Protein AF-A0A0S2S935-F1 (afdb_monomer)

Secondary structure (DSSP, 8-state):
----B-TTS-B----PEEE-TTS-EEE---SEEEE-TTS-GGG-EEEEEEEEETTS-HHHHHHHHHHHHHHH-S--TT---TTSS---TTSS--SEEEEEEEETTTTEEEEEEEETTEEEEEEEEE-

Radius of gyration: 15.22 Å; Cα contacts (8 Å, |Δi|>4): 244; chains: 1; bounding box: 44×33×35 Å

Foldseek 3Di:
DDFDADPVRDGPLPQFFFQFPPRDTAGPDAPDWAAPCCPDVPQGGAETEHEEEPPDDPVVLVSLLSVLLRQQAPDDPPDQGPVNPDDPSHRHNHQKYWYWYDYPPQQKIKIWIDHNSDTDDIDIDHD

Nearest PDB structures (foldseek):
  6xb3-assembly7_N  TM=4.371E-01  e=4.783E-01  Autographa californica nucleopolyhedrovirus
  6xb3-assembly5_I  TM=3.909E-01  e=2.509E-01  Autographa californica nucleopolyhedrovirus
  6xb3-assembly5_J  TM=3.763E-01  e=3.044E-01  Autographa californica nucleopolyhedrovirus
  6c0f-assembly1_v  TM=3.676E-01  e=1.433E+00  Saccharomyces cerevisiae BY4741
  5trc-assembly2_B  TM=5.202E-01  e=2.732E+00  Saccharomyces cerevisiae S288C

Mean predicted aligned error: 9.43 Å

Structure (mmCIF, N/CA/C/O backbone):
data_AF-A0A0S2S935-F1
#
_entry.id   AF-A0A0S2S935-F1
#
loop_
_atom_site.group_PDB
_atom_site.id
_atom_site.type_symbol
_atom_site.label_atom_id
_atom_site.label_alt_id
_atom_site.label_comp_id
_atom_site.label_asym_id
_atom_site.label_entity_id
_atom_site.label_seq_id
_atom_site.pdbx_PDB_ins_code
_atom_site.Cartn_x
_atom_site.Cartn_y
_atom_site.Cartn_z
_atom_site.occupancy
_atom_site.B_iso_or_equiv
_atom_site.auth_seq_id
_atom_site.auth_comp_id
_atom_site.auth_asym_id
_atom_site.auth_atom_id
_atom_site.pdbx_PDB_model_num
ATOM 1 N N . MET A 1 1 ? 8.245 -10.292 13.873 1.00 36.56 1 MET A N 1
ATOM 2 C CA . MET A 1 1 ? 8.411 -9.768 12.503 1.00 36.56 1 MET A CA 1
ATOM 3 C C . MET A 1 1 ? 8.937 -10.898 11.641 1.00 36.56 1 MET A C 1
ATOM 5 O O . MET A 1 1 ? 9.988 -11.439 11.966 1.00 36.56 1 MET A O 1
ATOM 9 N N . GLU A 1 2 ? 8.187 -11.306 10.620 1.00 30.33 2 GLU A N 1
ATOM 10 C CA . GLU A 1 2 ? 8.686 -12.227 9.595 1.00 30.33 2 GLU A CA 1
ATOM 11 C C . GLU A 1 2 ? 9.459 -11.416 8.555 1.00 30.33 2 GLU A C 1
ATOM 13 O O . GLU A 1 2 ? 9.002 -10.367 8.112 1.00 30.33 2 GLU A O 1
ATOM 18 N N . TYR A 1 3 ? 10.663 -11.864 8.208 1.00 44.16 3 TYR A N 1
ATOM 19 C CA . TYR A 1 3 ? 11.519 -11.173 7.250 1.00 44.16 3 TYR A CA 1
ATOM 20 C C . TYR A 1 3 ? 11.625 -11.996 5.978 1.00 44.16 3 TYR A C 1
ATOM 22 O O . TYR A 1 3 ? 11.883 -13.200 6.030 1.00 44.16 3 TYR A O 1
ATOM 30 N N . ASN A 1 4 ? 11.516 -11.331 4.833 1.00 45.00 4 ASN A N 1
ATOM 31 C CA . ASN A 1 4 ? 11.819 -11.929 3.542 1.00 45.00 4 ASN A CA 1
ATOM 32 C C . ASN A 1 4 ? 13.308 -12.353 3.541 1.00 45.00 4 ASN A C 1
ATOM 34 O O . ASN A 1 4 ? 14.172 -11.569 3.938 1.00 45.00 4 ASN A O 1
ATOM 38 N N . ARG A 1 5 ? 13.639 -13.599 3.175 1.00 43.12 5 ARG A N 1
ATOM 39 C CA . ARG A 1 5 ? 15.013 -14.150 3.240 1.00 43.12 5 ARG A CA 1
ATOM 40 C C . ARG A 1 5 ? 15.510 -14.534 1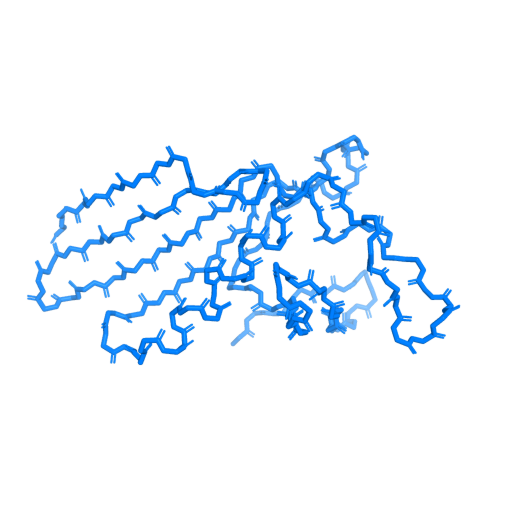.849 1.00 43.12 5 ARG A C 1
ATOM 42 O O . ARG A 1 5 ? 14.768 -15.089 1.044 1.00 43.12 5 ARG A O 1
ATOM 49 N N . ASN A 1 6 ? 16.779 -14.253 1.563 1.00 41.53 6 ASN A N 1
ATOM 50 C CA . ASN A 1 6 ? 17.460 -14.804 0.389 1.00 41.53 6 ASN A CA 1
ATOM 51 C C . ASN A 1 6 ? 17.737 -16.305 0.583 1.00 41.53 6 ASN A C 1
ATOM 53 O O . ASN A 1 6 ? 17.769 -16.781 1.718 1.00 41.53 6 ASN A O 1
ATOM 57 N N . LYS A 1 7 ? 18.025 -17.032 -0.512 1.00 40.41 7 LYS A N 1
ATOM 58 C CA . LYS A 1 7 ? 18.437 -18.458 -0.497 1.00 40.41 7 LYS A CA 1
ATOM 59 C C . LYS A 1 7 ? 19.561 -18.767 0.514 1.00 40.41 7 LYS A C 1
ATOM 61 O O . LYS A 1 7 ? 19.633 -19.883 1.005 1.00 40.41 7 LYS A O 1
ATOM 66 N N . ASN A 1 8 ? 20.368 -17.767 0.885 1.00 48.81 8 ASN A N 1
ATOM 67 C CA . ASN A 1 8 ? 21.480 -17.894 1.836 1.00 48.81 8 ASN A CA 1
ATOM 68 C C . ASN A 1 8 ? 21.137 -17.417 3.265 1.00 48.81 8 ASN A C 1
ATOM 70 O O . ASN A 1 8 ? 22.030 -17.018 4.007 1.00 48.81 8 ASN A O 1
ATOM 74 N N . GLY A 1 9 ? 19.858 -17.348 3.647 1.00 39.56 9 GLY A N 1
ATOM 75 C CA . GLY A 1 9 ? 19.433 -17.025 5.019 1.00 39.56 9 GLY A CA 1
ATOM 76 C C . GLY A 1 9 ? 19.625 -15.565 5.455 1.00 39.56 9 GLY A C 1
ATOM 77 O O . GLY A 1 9 ? 19.125 -15.178 6.509 1.00 39.56 9 GLY A O 1
ATOM 78 N N . LYS A 1 10 ? 20.282 -14.727 4.642 1.00 41.47 10 LYS A N 1
ATOM 79 C CA . LYS A 1 10 ? 20.347 -13.276 4.859 1.00 41.47 10 LYS A CA 1
ATOM 80 C C . LYS A 1 10 ? 18.950 -12.677 4.719 1.00 41.47 10 LYS A C 1
ATOM 82 O O . LYS A 1 10 ? 18.256 -12.950 3.734 1.00 41.47 10 LYS A O 1
ATOM 87 N N . ILE A 1 11 ? 18.567 -11.842 5.684 1.00 43.72 11 ILE A N 1
ATOM 88 C CA . ILE A 1 11 ? 17.394 -10.976 5.566 1.00 43.72 11 ILE A CA 1
ATOM 89 C C . ILE A 1 11 ? 17.556 -10.193 4.260 1.00 43.72 11 ILE A C 1
ATOM 91 O O . ILE A 1 11 ? 18.587 -9.552 4.042 1.00 43.72 11 ILE A O 1
ATOM 95 N N . LYS A 1 12 ? 16.566 -10.278 3.367 1.00 43.78 12 LYS A N 1
ATOM 96 C CA . LYS A 1 12 ? 16.404 -9.335 2.263 1.00 43.78 12 LYS A CA 1
ATOM 97 C C . LYS A 1 12 ? 16.060 -7.994 2.903 1.00 43.78 12 LYS A C 1
ATOM 99 O O . LYS A 1 12 ? 14.904 -7.589 2.935 1.00 43.78 12 LYS A O 1
ATOM 104 N N . THR A 1 13 ? 17.062 -7.301 3.430 1.00 39.94 13 THR A N 1
ATOM 105 C CA . THR A 1 13 ? 16.947 -5.885 3.763 1.00 39.94 13 THR A CA 1
ATOM 106 C C . THR A 1 13 ? 16.994 -5.142 2.438 1.00 39.94 13 THR A C 1
ATOM 108 O O . THR A 1 13 ? 17.980 -4.497 2.098 1.00 39.94 13 THR A O 1
ATOM 111 N N . ILE A 1 14 ? 15.947 -5.293 1.630 1.00 46.75 14 ILE A N 1
ATOM 112 C CA . ILE A 1 14 ? 15.745 -4.450 0.461 1.00 46.75 14 ILE A CA 1
ATOM 113 C C . ILE A 1 14 ? 15.142 -3.157 1.006 1.00 46.75 14 ILE A C 1
ATOM 115 O O . ILE A 1 14 ? 13.983 -2.839 0.777 1.00 46.75 14 ILE A O 1
ATOM 119 N N . VAL A 1 15 ? 15.935 -2.396 1.768 1.00 49.22 15 VAL A N 1
ATOM 120 C CA . VAL A 1 15 ? 15.650 -0.973 1.961 1.00 49.22 15 VAL A CA 1
ATOM 121 C C . VAL A 1 15 ? 16.079 -0.312 0.662 1.00 49.22 15 VAL A C 1
ATOM 123 O O . VAL A 1 15 ? 17.141 0.290 0.559 1.00 49.22 15 VAL A O 1
ATOM 126 N N . LYS A 1 16 ? 15.282 -0.536 -0.380 1.00 51.12 16 LYS A N 1
ATOM 127 C CA . LYS A 1 16 ? 15.330 0.294 -1.569 1.00 51.12 16 LYS A CA 1
ATOM 128 C C . LYS A 1 16 ? 14.414 1.475 -1.291 1.00 51.12 16 LYS A C 1
ATOM 130 O O . LYS A 1 16 ? 13.322 1.315 -0.740 1.00 51.12 16 LYS A O 1
ATOM 135 N N . THR A 1 17 ? 14.934 2.648 -1.607 1.00 54.31 17 THR A N 1
ATOM 136 C CA . THR A 1 17 ? 14.192 3.897 -1.582 1.00 54.31 17 THR A CA 1
ATOM 137 C C . THR A 1 17 ? 13.633 4.092 -2.980 1.00 54.31 17 THR A C 1
ATOM 139 O O . THR A 1 17 ? 14.405 4.166 -3.932 1.00 54.31 17 THR A O 1
ATOM 142 N N . ILE A 1 18 ? 12.312 4.122 -3.108 1.00 60.03 18 ILE A N 1
ATOM 143 C CA . ILE A 1 18 ? 11.633 4.537 -4.342 1.00 60.03 18 ILE A CA 1
ATOM 144 C C . ILE A 1 18 ? 11.153 5.971 -4.160 1.00 60.03 18 ILE A C 1
ATOM 146 O O . ILE A 1 18 ? 10.682 6.327 -3.078 1.00 60.03 18 ILE A O 1
ATOM 150 N N . TYR A 1 19 ? 11.297 6.792 -5.196 1.00 60.19 19 TYR A N 1
ATOM 151 C CA . TYR A 1 19 ? 10.781 8.155 -5.191 1.00 60.19 19 TYR A CA 1
ATOM 152 C C . TYR A 1 19 ? 9.293 8.119 -5.556 1.00 60.19 19 TYR A C 1
ATOM 154 O O . TYR A 1 19 ? 8.891 7.612 -6.605 1.00 60.19 19 TYR A O 1
ATOM 162 N N . GLY A 1 20 ? 8.452 8.568 -4.622 1.00 59.53 20 GLY A N 1
ATOM 163 C CA . GLY A 1 20 ? 7.006 8.687 -4.824 1.00 59.53 20 GLY A CA 1
ATOM 164 C C . GLY A 1 20 ? 6.616 9.937 -5.634 1.00 59.53 20 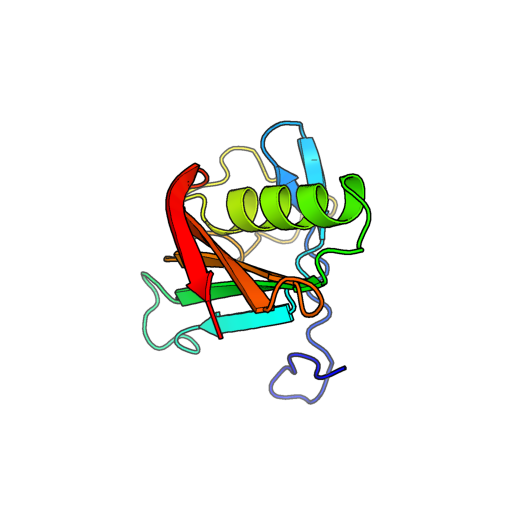GLY A C 1
ATOM 165 O O . GLY A 1 20 ? 7.488 10.672 -6.081 1.00 59.53 20 GLY A O 1
ATOM 166 N N . PRO A 1 21 ? 5.311 10.253 -5.768 1.00 56.19 21 PRO A N 1
ATOM 167 C CA . PRO A 1 21 ? 4.785 11.415 -6.514 1.00 56.19 21 PRO A CA 1
ATOM 168 C C . PRO A 1 21 ? 5.277 12.817 -6.082 1.00 56.19 21 PRO A C 1
ATOM 170 O O . PRO A 1 21 ? 4.775 13.814 -6.589 1.00 56.19 21 PRO A O 1
ATOM 173 N N . LYS A 1 22 ? 6.188 12.909 -5.105 1.00 58.06 22 LYS A N 1
ATOM 174 C CA . LYS A 1 22 ? 6.715 14.149 -4.511 1.00 58.06 22 LYS A CA 1
ATOM 175 C C . LYS A 1 22 ? 8.204 14.035 -4.130 1.00 58.06 22 LYS A C 1
ATOM 177 O O . LYS A 1 22 ? 8.605 14.605 -3.121 1.00 58.06 22 LYS A O 1
ATOM 182 N N . ASP A 1 23 ? 8.977 13.197 -4.825 1.00 57.59 23 ASP A N 1
ATOM 183 C CA . ASP A 1 23 ? 10.379 12.874 -4.485 1.00 57.59 23 ASP A CA 1
ATOM 184 C C . ASP A 1 23 ? 10.588 12.420 -3.029 1.00 57.59 23 ASP A C 1
ATOM 186 O O . ASP A 1 23 ? 11.672 12.512 -2.449 1.00 57.59 23 ASP A O 1
ATOM 190 N N . VAL A 1 24 ? 9.533 11.885 -2.412 1.00 61.41 24 VAL A N 1
ATOM 191 C CA . VAL A 1 24 ? 9.610 11.323 -1.068 1.00 61.41 24 VAL A CA 1
ATOM 192 C C . VAL A 1 24 ? 10.264 9.959 -1.176 1.00 61.41 24 VAL A C 1
ATOM 194 O O . VAL A 1 24 ? 9.771 9.087 -1.893 1.00 61.41 24 VAL A O 1
ATOM 197 N N . GLY A 1 25 ? 11.357 9.775 -0.439 1.00 61.75 25 GLY A N 1
ATOM 198 C CA . GLY A 1 25 ? 12.010 8.484 -0.321 1.00 61.75 25 GLY A CA 1
ATOM 199 C C . GLY A 1 25 ? 11.145 7.495 0.459 1.00 61.75 25 GLY A C 1
ATOM 200 O O . GLY A 1 25 ? 11.010 7.597 1.677 1.00 61.75 25 GLY A O 1
ATOM 201 N N . VAL A 1 26 ? 10.586 6.510 -0.235 1.00 66.19 26 VAL A N 1
ATOM 202 C CA . VAL A 1 26 ? 9.752 5.465 0.359 1.00 66.19 26 VAL A CA 1
ATOM 203 C C . VAL A 1 26 ? 10.584 4.213 0.596 1.00 66.19 26 VAL A C 1
ATOM 205 O O . VAL A 1 26 ? 11.126 3.627 -0.340 1.00 66.19 26 VAL A O 1
ATOM 208 N N . LYS A 1 27 ? 10.642 3.752 1.849 1.00 65.94 27 LYS A N 1
ATOM 209 C CA . LYS A 1 27 ? 11.268 2.469 2.192 1.00 65.94 27 LYS A CA 1
ATOM 210 C C . LYS A 1 27 ? 10.334 1.313 1.855 1.00 65.94 27 LYS A C 1
ATOM 212 O O . LYS A 1 27 ? 9.219 1.251 2.374 1.00 65.94 27 LYS A O 1
ATOM 217 N N . ILE A 1 28 ? 10.827 0.358 1.073 1.00 67.38 28 ILE A N 1
ATOM 218 C CA . ILE A 1 28 ? 10.086 -0.853 0.703 1.00 67.38 28 ILE A CA 1
ATOM 219 C C . ILE A 1 28 ? 10.124 -1.858 1.863 1.00 67.38 28 ILE A C 1
ATOM 221 O O . ILE A 1 28 ? 10.930 -2.783 1.909 1.00 67.38 28 ILE A O 1
ATOM 225 N N . ASN A 1 29 ? 9.269 -1.624 2.852 1.00 71.81 29 ASN A N 1
ATOM 226 C CA . ASN A 1 29 ? 9.003 -2.539 3.955 1.00 71.81 29 ASN A CA 1
ATOM 227 C C . ASN A 1 29 ? 7.487 -2.652 4.120 1.00 71.81 29 ASN A C 1
ATOM 229 O O . ASN A 1 29 ? 6.912 -1.970 4.964 1.00 71.81 29 ASN A O 1
ATOM 233 N N . CYS A 1 30 ? 6.868 -3.432 3.236 1.00 77.81 30 CYS A N 1
ATOM 234 C CA . CYS A 1 30 ? 5.447 -3.752 3.311 1.00 77.81 30 CYS A CA 1
ATOM 235 C C . CYS A 1 30 ? 5.201 -4.883 4.298 1.00 77.81 30 CYS A C 1
ATOM 237 O O . CYS A 1 30 ? 6.050 -5.765 4.451 1.00 77.81 30 CYS A O 1
ATOM 239 N N . ASP A 1 31 ? 4.009 -4.905 4.888 1.00 87.75 31 ASP A N 1
ATOM 240 C CA . ASP A 1 31 ? 3.608 -5.981 5.792 1.00 87.75 31 ASP A CA 1
ATOM 241 C C . ASP A 1 31 ? 3.552 -7.343 5.084 1.00 87.75 31 ASP A C 1
ATOM 243 O O . ASP A 1 31 ? 3.972 -8.353 5.650 1.00 87.75 31 ASP A O 1
ATOM 247 N N . LEU A 1 32 ? 3.065 -7.384 3.837 1.00 88.25 32 LEU A N 1
ATOM 248 C CA . LEU A 1 32 ? 3.065 -8.601 3.026 1.00 88.25 32 LEU A CA 1
ATOM 249 C C . LEU A 1 32 ? 3.334 -8.301 1.548 1.00 88.25 32 LEU A C 1
ATOM 251 O O . LEU A 1 32 ? 2.801 -7.362 0.964 1.00 88.25 32 LEU A O 1
ATOM 255 N N . ILE A 1 33 ? 4.163 -9.147 0.939 1.00 87.88 33 ILE A N 1
ATOM 256 C CA . ILE A 1 33 ? 4.528 -9.109 -0.476 1.00 87.88 33 ILE A CA 1
ATOM 257 C C . ILE A 1 33 ? 4.346 -10.505 -1.063 1.00 87.88 33 ILE A C 1
ATOM 259 O O . ILE A 1 33 ? 4.841 -11.494 -0.517 1.00 87.88 33 ILE A O 1
ATOM 263 N N . VAL A 1 34 ? 3.687 -10.568 -2.213 1.00 88.62 34 VAL A N 1
ATOM 264 C CA . VAL A 1 34 ? 3.486 -11.776 -3.007 1.00 88.62 34 VAL A CA 1
ATOM 265 C C . VAL A 1 34 ? 4.143 -11.573 -4.362 1.00 88.62 34 VAL A C 1
ATOM 267 O O . VAL A 1 34 ? 3.916 -10.565 -5.031 1.00 88.62 34 VAL A O 1
ATOM 270 N N . HIS A 1 35 ? 4.945 -12.548 -4.775 1.00 86.69 35 HIS A N 1
ATOM 271 C CA . HIS A 1 35 ? 5.622 -12.531 -6.062 1.00 86.69 35 HIS A CA 1
ATOM 272 C C . HIS A 1 35 ? 5.715 -13.946 -6.647 1.00 86.69 35 HIS A C 1
ATOM 274 O O . HIS A 1 35 ? 5.649 -14.933 -5.908 1.00 86.69 35 HIS A O 1
ATOM 280 N N . SER A 1 36 ? 5.869 -14.059 -7.967 1.00 82.31 36 SER A N 1
ATOM 281 C CA . SER A 1 36 ? 5.887 -15.339 -8.694 1.00 82.31 36 SER A CA 1
ATOM 282 C C . SER A 1 36 ? 7.157 -16.171 -8.454 1.00 82.31 36 SER A C 1
ATOM 284 O O . SER A 1 36 ? 7.257 -17.304 -8.923 1.00 82.31 36 SER A O 1
ATOM 286 N N . ARG A 1 37 ? 8.123 -15.618 -7.706 1.00 80.56 37 ARG A N 1
ATOM 287 C CA . ARG A 1 37 ? 9.462 -16.179 -7.456 1.00 80.56 37 ARG A CA 1
ATOM 288 C C . ARG A 1 37 ? 10.295 -16.355 -8.729 1.00 80.56 37 ARG A C 1
ATOM 290 O O . ARG A 1 37 ? 11.120 -17.260 -8.796 1.00 80.56 37 ARG A O 1
ATOM 297 N N . GLY A 1 38 ? 10.105 -15.467 -9.702 1.00 75.06 38 GLY A N 1
ATOM 298 C CA . GLY A 1 38 ? 10.801 -15.474 -10.987 1.00 75.06 38 GLY A CA 1
ATOM 299 C C . GLY A 1 38 ? 10.174 -16.387 -12.043 1.00 75.06 38 GLY A C 1
ATOM 300 O O . GLY A 1 38 ? 10.723 -16.498 -13.133 1.00 75.06 38 GLY A O 1
ATOM 301 N N . ASN A 1 39 ? 9.033 -17.024 -11.755 1.00 78.75 39 ASN A N 1
ATOM 302 C CA . ASN A 1 39 ? 8.341 -17.883 -12.722 1.00 78.75 39 ASN A CA 1
ATOM 303 C C . ASN A 1 39 ? 7.608 -17.086 -13.812 1.00 78.75 39 ASN A C 1
ATOM 305 O O . ASN A 1 39 ? 7.367 -17.609 -14.896 1.00 78.75 39 ASN A O 1
ATOM 309 N N . ASN A 1 40 ? 7.252 -15.830 -13.538 1.00 79.06 40 ASN A N 1
ATOM 310 C CA . ASN A 1 40 ? 6.699 -14.899 -14.510 1.00 79.06 40 ASN A CA 1
ATOM 311 C C . ASN A 1 40 ? 7.565 -13.639 -14.551 1.00 79.06 40 ASN A C 1
ATOM 313 O O . ASN A 1 40 ? 7.382 -12.722 -13.760 1.00 79.06 40 ASN A O 1
ATOM 317 N N . ILE A 1 41 ? 8.504 -13.592 -15.493 1.00 74.50 41 ILE A N 1
ATOM 318 C CA . ILE A 1 41 ? 9.445 -12.470 -15.639 1.00 74.50 41 ILE A CA 1
ATOM 319 C C . ILE A 1 41 ? 8.710 -11.164 -15.984 1.00 74.50 41 ILE A C 1
ATOM 321 O O . ILE A 1 41 ? 9.099 -10.093 -15.527 1.00 74.50 41 ILE A O 1
ATOM 325 N N . ASN A 1 42 ? 7.615 -11.247 -16.746 1.00 78.00 42 ASN A N 1
ATOM 326 C CA . ASN A 1 42 ? 6.853 -10.071 -17.169 1.00 78.00 42 ASN A CA 1
ATOM 327 C C . ASN A 1 42 ? 6.048 -9.443 -16.022 1.00 78.00 42 ASN A C 1
ATOM 329 O O . ASN A 1 42 ? 5.768 -8.246 -16.069 1.00 78.00 42 ASN A O 1
ATOM 333 N N . GLN A 1 43 ? 5.683 -10.244 -15.016 1.00 82.56 43 GLN A N 1
ATOM 334 C CA . GLN A 1 43 ? 4.865 -9.837 -13.875 1.00 82.56 43 GLN A CA 1
ATOM 335 C C . GLN A 1 43 ? 5.260 -10.628 -12.615 1.00 82.56 43 GLN A C 1
ATOM 337 O O . GLN A 1 43 ? 4.466 -11.406 -12.084 1.00 82.56 43 GLN A O 1
ATOM 342 N N . ASP A 1 44 ? 6.502 -10.464 -12.138 1.00 80.00 44 ASP A N 1
ATOM 343 C CA . ASP A 1 44 ? 6.952 -11.185 -10.936 1.00 80.00 44 ASP A CA 1
ATOM 344 C C . ASP A 1 44 ? 6.308 -10.607 -9.678 1.00 80.00 44 ASP A C 1
ATOM 346 O O . ASP A 1 44 ? 5.876 -11.360 -8.813 1.00 80.00 44 ASP A O 1
ATOM 350 N N . ASN A 1 45 ? 6.202 -9.282 -9.591 1.00 84.94 45 ASN A N 1
ATOM 351 C CA . ASN A 1 45 ? 5.610 -8.584 -8.455 1.00 84.94 45 ASN A CA 1
ATOM 352 C C . ASN A 1 45 ? 4.080 -8.643 -8.556 1.00 84.94 45 ASN A C 1
ATOM 354 O O . ASN A 1 45 ? 3.474 -7.995 -9.408 1.00 84.94 45 ASN A O 1
ATOM 358 N N . LEU A 1 46 ? 3.441 -9.454 -7.712 1.00 90.88 46 LEU A N 1
ATOM 359 C CA . LEU A 1 46 ? 2.010 -9.740 -7.829 1.00 90.88 46 LEU A CA 1
ATOM 360 C C . LEU A 1 46 ? 1.187 -8.830 -6.921 1.00 90.88 46 LEU A C 1
ATOM 362 O O . LEU A 1 46 ? 0.367 -8.060 -7.411 1.00 90.88 46 LEU A O 1
ATOM 366 N N . ILE A 1 47 ? 1.399 -8.910 -5.605 1.00 92.75 47 ILE A N 1
ATOM 367 C CA . ILE A 1 47 ? 0.564 -8.201 -4.626 1.00 92.75 47 ILE A CA 1
ATOM 368 C C . ILE A 1 47 ? 1.435 -7.593 -3.529 1.00 92.75 47 ILE A C 1
ATOM 370 O O . ILE A 1 47 ? 2.276 -8.288 -2.960 1.00 92.75 47 ILE A O 1
ATOM 374 N N . ALA A 1 48 ? 1.218 -6.319 -3.217 1.00 91.75 48 ALA A N 1
ATOM 375 C CA . ALA A 1 48 ? 1.753 -5.658 -2.030 1.00 91.75 48 ALA A CA 1
ATOM 376 C C . ALA A 1 48 ? 0.596 -5.300 -1.093 1.00 91.75 48 ALA A C 1
ATOM 378 O O . ALA A 1 48 ? -0.422 -4.775 -1.541 1.00 91.75 48 ALA A O 1
ATOM 379 N N . ILE A 1 49 ? 0.736 -5.596 0.197 1.00 94.31 49 ILE A N 1
ATOM 380 C CA . ILE A 1 49 ? -0.303 -5.350 1.197 1.00 94.31 49 ILE A CA 1
ATOM 381 C C . ILE A 1 49 ? 0.289 -4.577 2.370 1.00 94.31 49 ILE A C 1
ATOM 383 O O . ILE A 1 49 ? 1.322 -4.955 2.926 1.00 94.31 49 ILE A O 1
ATOM 387 N N . GLU A 1 50 ? -0.421 -3.524 2.755 1.00 94.81 50 GLU A N 1
ATOM 388 C CA . GLU A 1 50 ? -0.193 -2.736 3.961 1.00 94.81 50 GLU A CA 1
ATOM 389 C C . GLU A 1 50 ? -1.363 -2.919 4.911 1.00 94.81 50 GLU A C 1
ATOM 391 O O . GLU A 1 50 ? -2.521 -2.820 4.508 1.00 94.81 50 GLU A O 1
ATOM 396 N N . MET A 1 51 ? -1.072 -3.166 6.180 1.00 94.56 51 MET A N 1
ATOM 397 C CA . MET A 1 51 ? -2.070 -3.381 7.213 1.00 94.56 51 MET A CA 1
ATOM 398 C C . MET A 1 51 ? -1.901 -2.357 8.328 1.00 94.56 51 MET A C 1
ATOM 400 O O . MET A 1 51 ? -0.825 -2.167 8.902 1.00 94.56 51 MET A O 1
ATOM 404 N N . LYS A 1 52 ? -3.003 -1.712 8.715 1.00 95.31 52 LYS A N 1
ATOM 405 C CA . LYS A 1 52 ? -2.993 -0.773 9.835 1.00 95.31 52 LYS A CA 1
ATOM 406 C C . LYS A 1 52 ? -4.206 -0.902 10.734 1.00 95.31 52 LYS A C 1
ATOM 408 O O . LYS A 1 52 ? -5.306 -1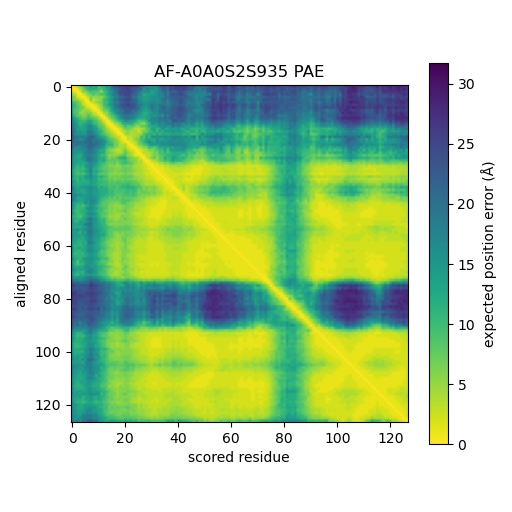.236 10.310 1.00 95.31 52 LYS A O 1
ATOM 413 N N . LYS A 1 53 ? -4.002 -0.593 12.014 1.00 95.56 53 LYS A N 1
ATOM 414 C CA . LYS A 1 53 ? -5.100 -0.331 12.945 1.00 95.56 53 LYS A CA 1
ATOM 415 C C . LYS A 1 53 ? -5.606 1.095 12.743 1.00 95.56 53 LYS A C 1
ATOM 417 O O . LYS A 1 53 ? -4.823 2.011 12.493 1.00 95.56 53 LYS A O 1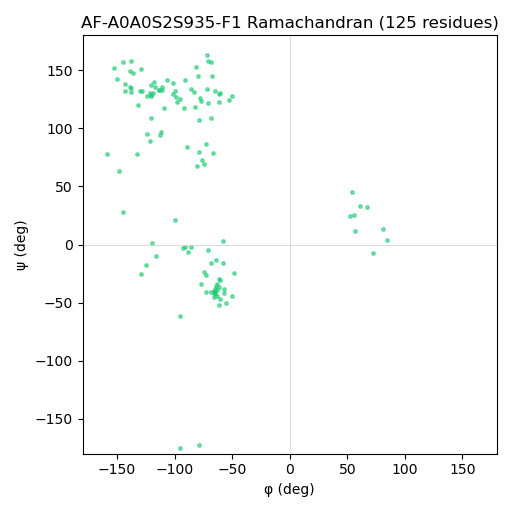
ATOM 422 N N . SER A 1 54 ? -6.908 1.297 12.905 1.00 95.00 54 SER A N 1
ATOM 423 C CA . SER A 1 54 ? -7.542 2.588 12.633 1.00 95.00 54 SER A CA 1
ATOM 424 C C . SER A 1 54 ? -7.155 3.714 13.593 1.00 95.00 54 SER A C 1
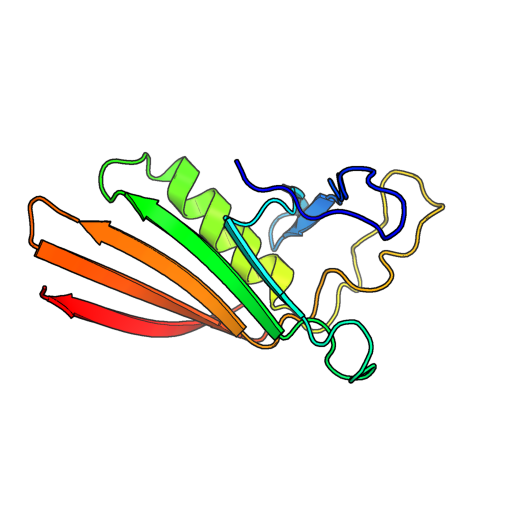ATOM 426 O O . SER A 1 54 ? -7.431 4.877 13.315 1.00 95.00 54 SER A O 1
ATOM 428 N N . ASP A 1 55 ? -6.566 3.379 14.737 1.00 93.75 55 ASP A N 1
ATOM 429 C CA . ASP A 1 55 ? -6.114 4.314 15.771 1.00 93.75 55 ASP A CA 1
ATOM 430 C C . ASP A 1 55 ? -4.705 4.879 15.524 1.00 93.75 55 ASP A C 1
ATOM 432 O O . ASP A 1 55 ? -4.239 5.713 16.298 1.00 93.75 55 ASP A O 1
ATOM 436 N N . ARG A 1 56 ? -4.034 4.450 14.449 1.00 95.12 56 ARG A N 1
ATOM 437 C CA . ARG A 1 56 ? -2.733 4.986 14.029 1.00 95.12 56 ARG A CA 1
ATOM 438 C C . ARG A 1 56 ? -2.840 6.395 13.463 1.00 95.12 56 ARG A C 1
ATOM 440 O O . ARG A 1 56 ? -3.921 6.814 13.035 1.00 95.12 56 ARG A O 1
ATOM 447 N N . THR A 1 57 ? -1.724 7.127 13.479 1.00 95.50 57 THR A N 1
ATOM 448 C CA . THR A 1 57 ? -1.737 8.537 13.073 1.00 95.50 57 THR A CA 1
ATOM 449 C C . THR A 1 57 ? -1.996 8.671 11.577 1.00 95.50 57 THR A C 1
ATOM 451 O O . THR A 1 57 ? -1.774 7.740 10.798 1.00 95.50 57 THR A O 1
ATOM 454 N N . LYS A 1 58 ? -2.490 9.836 11.151 1.00 93.75 58 LYS A N 1
ATOM 455 C CA . LYS A 1 58 ? -2.786 10.079 9.736 1.00 93.75 58 LYS A CA 1
ATOM 456 C C . LYS A 1 58 ? -1.520 9.977 8.884 1.00 93.75 58 LYS A C 1
ATOM 458 O O . LYS A 1 58 ? -1.576 9.449 7.782 1.00 93.75 58 LYS A O 1
ATOM 463 N N . GLU A 1 59 ? -0.393 10.428 9.420 1.00 91.62 59 GLU A N 1
ATOM 464 C CA . GLU A 1 59 ? 0.915 10.436 8.765 1.00 91.62 59 GLU A CA 1
ATOM 465 C C . GLU A 1 59 ? 1.424 9.012 8.521 1.00 91.62 59 GLU A C 1
ATOM 467 O O . GLU A 1 59 ? 1.914 8.715 7.434 1.00 91.62 59 GLU A O 1
ATOM 472 N N . GLU A 1 60 ? 1.260 8.110 9.495 1.00 90.81 60 GLU A N 1
ATOM 473 C CA . GLU A 1 60 ? 1.626 6.699 9.330 1.00 90.81 60 GLU A CA 1
ATOM 474 C C . GLU A 1 60 ? 0.790 6.032 8.233 1.00 90.81 60 GLU A C 1
ATOM 476 O O . GLU A 1 60 ? 1.333 5.326 7.386 1.00 90.81 60 GLU A O 1
ATOM 481 N N . LYS A 1 61 ? -0.525 6.282 8.223 1.00 93.69 61 LYS A N 1
ATOM 482 C CA . LYS A 1 61 ? -1.428 5.734 7.203 1.00 93.69 61 LYS A CA 1
ATOM 483 C C . LYS A 1 61 ? -1.104 6.280 5.815 1.00 93.69 61 LYS A C 1
ATOM 485 O O . LYS A 1 61 ? -1.080 5.531 4.848 1.00 93.69 61 LYS A O 1
ATOM 490 N N . GLU A 1 62 ? -0.833 7.577 5.721 1.00 91.69 62 GLU A N 1
ATOM 491 C CA . GLU A 1 62 ? -0.476 8.224 4.461 1.00 91.69 62 GLU A CA 1
ATOM 492 C C . GLU A 1 62 ? 0.854 7.708 3.908 1.00 91.69 62 GLU A C 1
ATOM 494 O O . GLU A 1 62 ? 0.976 7.468 2.711 1.00 91.69 62 GLU A O 1
ATOM 499 N N . SER A 1 63 ? 1.831 7.457 4.781 1.00 88.31 63 SER A N 1
ATOM 500 C CA . SER A 1 63 ? 3.105 6.842 4.401 1.00 88.31 63 SER A CA 1
ATOM 501 C C . SER A 1 63 ? 2.906 5.483 3.713 1.00 88.31 63 SER A C 1
ATOM 503 O O . SER A 1 63 ? 3.537 5.207 2.691 1.00 88.31 63 SER A O 1
ATOM 505 N N . ASP A 1 64 ? 1.989 4.651 4.215 1.00 91.56 64 ASP A N 1
ATOM 506 C CA . ASP A 1 64 ? 1.668 3.366 3.584 1.00 91.56 64 ASP A CA 1
ATOM 507 C C . ASP A 1 64 ? 0.966 3.529 2.232 1.00 91.56 64 ASP A C 1
ATOM 509 O O . ASP A 1 64 ? 1.304 2.826 1.280 1.00 91.56 64 ASP A O 1
ATOM 513 N N . ARG A 1 65 ? 0.027 4.479 2.112 1.00 92.19 65 ARG A N 1
ATOM 514 C CA . ARG A 1 65 ? -0.639 4.778 0.832 1.00 92.19 65 ARG A CA 1
ATOM 515 C C . ARG A 1 65 ? 0.360 5.237 -0.221 1.00 92.19 65 ARG A C 1
ATOM 517 O O . ARG A 1 65 ? 0.381 4.704 -1.327 1.00 92.19 65 ARG A O 1
ATOM 524 N N . ILE A 1 66 ? 1.247 6.167 0.140 1.00 88.75 66 ILE A N 1
ATOM 525 C CA . ILE A 1 66 ? 2.332 6.638 -0.732 1.00 88.75 66 ILE A CA 1
ATOM 526 C C . ILE A 1 66 ? 3.214 5.462 -1.166 1.00 88.75 66 ILE A C 1
ATOM 528 O O . ILE A 1 66 ? 3.638 5.402 -2.323 1.00 88.75 66 ILE A O 1
ATOM 532 N N . ARG A 1 67 ? 3.464 4.500 -0.270 1.00 87.44 67 ARG A N 1
ATOM 533 C CA . ARG A 1 67 ? 4.227 3.296 -0.597 1.00 87.44 67 ARG A CA 1
ATOM 534 C C . ARG A 1 67 ? 3.520 2.395 -1.597 1.00 87.44 67 ARG A C 1
ATOM 536 O O . ARG A 1 67 ? 4.161 1.978 -2.558 1.00 87.44 67 ARG A O 1
ATOM 543 N N . LEU A 1 68 ? 2.228 2.134 -1.428 1.00 91.06 68 LEU A N 1
ATOM 544 C CA . LEU A 1 68 ? 1.444 1.342 -2.382 1.00 91.06 68 LEU A CA 1
ATOM 545 C C . LEU A 1 68 ? 1.329 2.024 -3.748 1.00 91.06 68 LEU A C 1
ATOM 547 O O . LEU A 1 68 ? 1.497 1.366 -4.775 1.00 91.06 68 LEU A O 1
ATOM 551 N N . ILE A 1 69 ? 1.131 3.344 -3.768 1.00 89.44 69 ILE A N 1
ATOM 552 C CA . ILE A 1 69 ? 1.185 4.152 -4.992 1.00 89.44 69 ILE A CA 1
ATOM 553 C C . ILE A 1 69 ? 2.526 3.950 -5.686 1.00 89.44 69 ILE A C 1
ATOM 555 O O . ILE A 1 69 ? 2.577 3.651 -6.871 1.00 89.44 69 ILE A O 1
ATOM 559 N N . ALA A 1 70 ? 3.629 4.078 -4.954 1.00 84.50 70 ALA A N 1
ATOM 560 C CA . ALA A 1 70 ? 4.940 3.904 -5.543 1.00 84.50 70 ALA A CA 1
ATOM 561 C C . ALA A 1 70 ? 5.092 2.471 -6.106 1.00 84.50 70 ALA A C 1
ATOM 563 O O . ALA A 1 70 ? 5.376 2.312 -7.290 1.00 84.50 70 ALA A O 1
ATOM 564 N N . LEU A 1 71 ? 4.822 1.435 -5.311 1.00 84.69 71 LEU A N 1
ATOM 565 C CA . LEU A 1 71 ? 5.020 0.033 -5.699 1.00 84.69 71 LEU A CA 1
ATOM 566 C C . LEU A 1 71 ? 4.193 -0.422 -6.908 1.00 84.69 71 LEU A C 1
ATOM 568 O O . LEU A 1 71 ? 4.630 -1.314 -7.637 1.00 84.69 71 LEU A O 1
ATOM 572 N N . THR A 1 72 ? 3.019 0.170 -7.121 1.00 89.00 72 THR A N 1
ATOM 573 C CA . THR A 1 72 ? 2.092 -0.219 -8.196 1.00 89.00 72 THR A CA 1
ATOM 574 C C . THR A 1 72 ? 2.301 0.539 -9.506 1.00 89.00 72 THR A C 1
ATOM 576 O O . THR A 1 72 ? 1.618 0.235 -10.477 1.00 89.00 72 THR A O 1
ATOM 579 N N . LYS A 1 73 ? 3.235 1.497 -9.578 1.00 84.88 73 LYS A N 1
ATOM 580 C CA . LYS A 1 73 ? 3.579 2.176 -10.838 1.00 84.88 73 LYS A CA 1
ATOM 581 C C . LYS A 1 73 ? 4.263 1.236 -11.839 1.00 84.88 73 LYS A C 1
ATOM 583 O O . LYS A 1 73 ? 5.070 0.385 -11.449 1.00 84.88 73 LYS A O 1
ATOM 588 N N . ASP A 1 74 ? 3.977 1.457 -13.123 1.00 75.19 74 ASP A N 1
ATOM 589 C CA . ASP A 1 74 ? 4.490 0.662 -14.250 1.00 75.19 74 ASP A CA 1
ATOM 590 C C . ASP A 1 74 ? 5.940 0.976 -14.632 1.00 75.19 74 ASP A C 1
ATOM 592 O O . ASP A 1 74 ? 6.699 0.076 -14.998 1.00 75.19 74 ASP A O 1
ATOM 596 N N . SER A 1 75 ? 6.356 2.233 -14.504 1.00 65.62 75 SER A N 1
ATOM 597 C CA . SER A 1 75 ? 7.744 2.648 -14.680 1.00 65.62 75 SER A CA 1
ATOM 598 C C . SER A 1 75 ? 8.142 3.654 -13.609 1.00 65.62 75 SER A C 1
ATOM 600 O O . SER A 1 75 ? 7.315 4.322 -12.981 1.00 65.62 75 SER A O 1
ATOM 602 N N . TYR A 1 76 ? 9.449 3.736 -13.401 1.00 59.78 76 TYR A N 1
ATOM 603 C CA . TYR A 1 76 ? 10.074 4.857 -12.732 1.00 59.78 76 TYR A CA 1
ATOM 604 C C . TYR A 1 76 ? 11.078 5.454 -13.702 1.00 59.78 76 TYR A C 1
ATOM 606 O O . TYR A 1 76 ? 12.243 5.061 -13.691 1.00 59.78 76 TYR A O 1
ATOM 614 N N . ASP A 1 77 ? 10.633 6.396 -14.524 1.00 49.66 77 ASP A N 1
ATOM 615 C CA . ASP A 1 77 ? 11.551 7.157 -15.377 1.00 49.66 77 ASP A CA 1
ATOM 616 C C . ASP A 1 77 ? 12.533 8.009 -14.528 1.00 49.66 77 ASP A C 1
ATOM 618 O O . ASP A 1 77 ? 13.587 8.407 -15.015 1.00 49.66 77 ASP A O 1
ATOM 622 N N . ASP A 1 78 ? 12.262 8.166 -13.220 1.00 46.75 78 ASP A N 1
ATOM 623 C CA . ASP A 1 78 ? 12.971 9.088 -12.320 1.00 46.75 78 ASP A CA 1
ATOM 624 C C . ASP A 1 78 ? 13.697 8.434 -11.117 1.00 46.75 78 ASP A C 1
ATOM 626 O O . ASP A 1 78 ? 14.289 9.136 -10.295 1.00 46.75 78 ASP A O 1
ATOM 630 N N . VAL A 1 79 ? 13.686 7.101 -10.951 1.00 49.16 79 VAL A N 1
ATOM 631 C CA . VAL A 1 79 ? 14.294 6.458 -9.758 1.00 49.16 79 VAL A CA 1
ATOM 632 C C . VAL A 1 79 ? 15.766 6.134 -9.992 1.00 49.16 79 VAL A C 1
ATOM 634 O O . VAL A 1 79 ? 16.152 5.009 -10.312 1.00 49.16 79 VAL A O 1
ATOM 637 N N . TRP A 1 80 ? 16.609 7.138 -9.764 1.00 40.69 80 TRP A N 1
ATOM 638 C CA . TRP A 1 80 ? 18.037 6.940 -9.548 1.00 40.69 80 TRP A CA 1
ATOM 639 C C . TRP A 1 80 ? 18.259 6.292 -8.181 1.00 40.69 80 TRP A C 1
ATOM 641 O O . TRP A 1 80 ? 17.872 6.830 -7.141 1.00 40.69 80 TRP A O 1
ATOM 651 N N . SER A 1 81 ? 18.894 5.121 -8.160 1.00 42.50 81 SER A N 1
ATOM 652 C CA . SER A 1 81 ? 19.422 4.576 -6.916 1.00 42.50 81 SER A CA 1
ATOM 653 C C . SER A 1 81 ? 20.453 5.567 -6.361 1.00 42.50 81 SER A C 1
ATOM 655 O O . SER A 1 81 ? 21.347 6.016 -7.074 1.00 42.50 81 SER A O 1
ATOM 657 N N . PHE A 1 82 ? 20.350 5.923 -5.079 1.00 38.66 82 PHE A N 1
ATOM 658 C CA . PHE A 1 82 ? 21.285 6.849 -4.419 1.00 38.66 82 PHE A CA 1
ATOM 659 C C . PHE A 1 82 ? 22.756 6.371 -4.472 1.00 38.66 82 PHE A C 1
ATOM 661 O O . PHE A 1 82 ? 23.676 7.151 -4.252 1.00 38.66 82 PHE A O 1
ATOM 668 N N . ASP A 1 83 ? 22.995 5.091 -4.783 1.00 44.81 83 ASP A N 1
ATOM 669 C CA . ASP A 1 83 ? 24.332 4.518 -4.969 1.00 44.81 83 ASP A CA 1
ATOM 670 C C . ASP A 1 83 ? 24.884 4.633 -6.403 1.00 44.81 83 ASP A C 1
ATOM 672 O O . ASP A 1 83 ? 26.033 4.250 -6.631 1.00 44.81 83 ASP A O 1
ATOM 676 N N . GLY A 1 84 ? 24.080 5.113 -7.364 1.00 39.81 84 GLY A N 1
ATOM 677 C CA . GLY A 1 84 ? 24.436 5.253 -8.781 1.00 39.81 84 GLY A CA 1
ATOM 678 C C . GLY A 1 84 ? 24.902 3.961 -9.467 1.00 39.81 84 GLY A C 1
ATOM 679 O O . GLY A 1 84 ? 25.480 4.024 -10.550 1.00 39.81 84 GLY A O 1
ATOM 680 N N . LYS A 1 85 ? 24.723 2.797 -8.830 1.00 40.78 85 LYS A N 1
ATOM 681 C CA . LYS A 1 85 ? 25.328 1.520 -9.245 1.00 40.78 85 LYS A CA 1
ATOM 682 C C . LYS A 1 85 ? 24.326 0.383 -9.362 1.00 40.78 85 LYS A C 1
ATOM 684 O O . LYS A 1 85 ? 24.572 -0.548 -10.126 1.00 40.78 85 LYS A O 1
ATOM 689 N N . THR A 1 86 ? 23.214 0.440 -8.636 1.00 42.06 86 THR A N 1
ATOM 690 C CA . THR A 1 86 ? 22.277 -0.680 -8.560 1.00 42.06 86 THR A CA 1
ATOM 691 C C . THR A 1 86 ? 20.961 -0.334 -9.245 1.00 42.06 86 THR A C 1
ATOM 693 O O . THR A 1 86 ? 20.063 0.236 -8.624 1.00 42.06 86 THR A O 1
ATOM 696 N N . PHE A 1 87 ? 20.808 -0.745 -10.510 1.00 39.84 87 PHE A N 1
ATOM 697 C CA . PHE A 1 87 ? 19.498 -0.769 -11.169 1.00 39.84 87 PHE A CA 1
ATOM 698 C C . PHE A 1 87 ? 18.493 -1.496 -10.257 1.00 39.84 87 PHE A C 1
ATOM 700 O O . PHE A 1 87 ? 18.787 -2.599 -9.774 1.00 39.84 87 PHE A O 1
ATOM 707 N N . PRO A 1 88 ? 17.323 -0.908 -9.943 1.00 51.12 88 PRO A N 1
ATOM 708 C CA . PRO A 1 88 ? 16.349 -1.564 -9.092 1.00 51.12 88 PRO A CA 1
ATOM 709 C C . PRO A 1 88 ? 15.706 -2.698 -9.888 1.00 51.12 88 PRO A C 1
ATOM 711 O O . PRO A 1 88 ? 14.663 -2.502 -10.485 1.00 51.12 88 PRO A O 1
ATOM 714 N N . GLU A 1 89 ? 16.337 -3.877 -9.872 1.00 47.59 89 GLU A N 1
ATOM 715 C CA . GLU A 1 89 ? 16.021 -4.941 -10.833 1.00 47.59 89 GLU A CA 1
ATOM 716 C C . GLU A 1 89 ? 14.516 -5.230 -10.919 1.00 47.59 89 GLU A C 1
ATOM 718 O O . GLU A 1 89 ? 14.002 -5.194 -12.020 1.00 47.59 89 GLU A O 1
ATOM 723 N N . HIS A 1 90 ? 13.760 -5.332 -9.813 1.00 55.56 90 HIS A N 1
ATOM 724 C CA . HIS A 1 90 ? 12.287 -5.426 -9.872 1.00 55.56 90 HIS A CA 1
ATOM 725 C C . HIS A 1 90 ? 11.605 -5.018 -8.554 1.00 55.56 90 HIS A C 1
ATOM 727 O O . HIS A 1 90 ? 11.213 -5.898 -7.790 1.00 55.56 90 HIS A O 1
ATOM 733 N N . VAL A 1 91 ? 11.460 -3.730 -8.213 1.00 60.50 91 VAL A N 1
ATOM 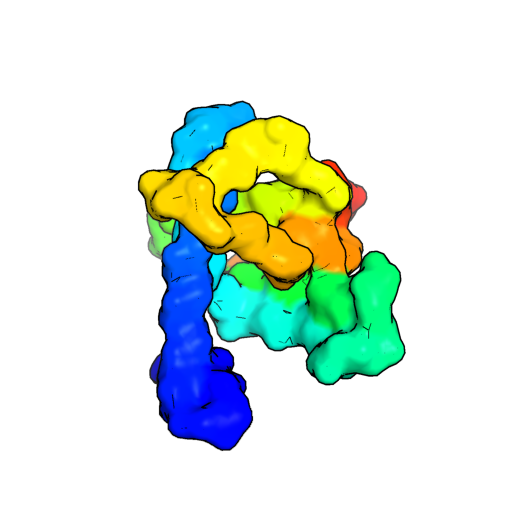734 C CA . VAL A 1 91 ? 10.706 -3.371 -6.973 1.00 60.50 91 VAL A CA 1
ATOM 735 C C . VAL A 1 91 ? 9.424 -2.577 -7.183 1.00 60.50 91 VAL A C 1
ATOM 737 O O . VAL A 1 91 ? 8.614 -2.460 -6.274 1.00 60.50 91 VAL A O 1
ATOM 740 N N . CYS A 1 92 ? 9.205 -2.119 -8.401 1.00 70.69 92 CYS A N 1
ATOM 741 C CA . CYS A 1 92 ? 7.957 -1.558 -8.906 1.00 70.69 92 CYS A CA 1
ATOM 742 C C . CYS A 1 92 ? 7.134 -2.626 -9.630 1.00 70.69 92 CYS A C 1
ATOM 744 O O . CYS A 1 92 ? 7.536 -3.791 -9.702 1.00 70.69 92 CYS A O 1
ATOM 746 N N . ARG A 1 93 ? 6.015 -2.206 -10.228 1.00 80.94 93 ARG A N 1
ATOM 747 C CA . ARG A 1 93 ? 5.147 -3.042 -11.060 1.00 80.94 93 ARG A CA 1
ATOM 748 C C . ARG A 1 93 ? 4.446 -4.137 -10.277 1.00 80.94 93 ARG A C 1
ATOM 750 O O . ARG A 1 93 ? 4.208 -5.212 -10.813 1.00 80.94 93 ARG A O 1
ATOM 757 N N . TYR A 1 94 ? 4.122 -3.892 -9.010 1.00 89.62 94 TYR A N 1
ATOM 758 C CA . TYR A 1 94 ? 3.149 -4.741 -8.334 1.00 89.62 94 TYR A CA 1
ATOM 759 C C . TYR A 1 94 ? 1.814 -4.635 -9.063 1.00 89.62 94 TYR A C 1
ATOM 761 O O . TYR A 1 94 ? 1.280 -3.536 -9.200 1.00 89.62 94 TYR A O 1
ATOM 769 N N . ALA A 1 95 ? 1.281 -5.771 -9.518 1.00 92.19 95 ALA A N 1
ATOM 770 C CA . 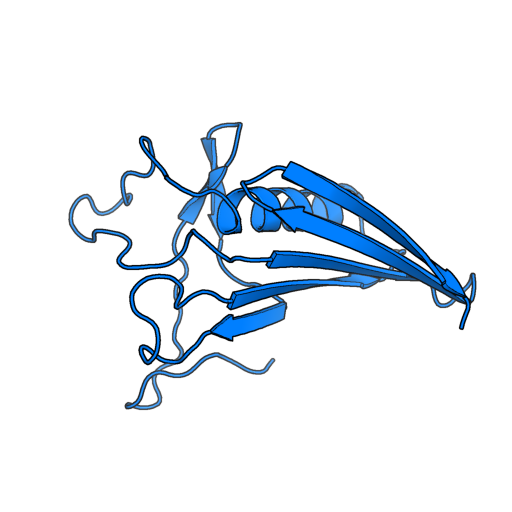ALA A 1 95 ? 0.008 -5.801 -10.241 1.00 92.19 95 ALA A CA 1
ATOM 771 C C . ALA A 1 95 ? -1.155 -5.266 -9.391 1.00 92.19 95 ALA A C 1
ATOM 773 O O . ALA A 1 95 ? -2.112 -4.713 -9.933 1.00 92.19 95 ALA A O 1
ATOM 774 N N . LEU A 1 96 ? -1.071 -5.446 -8.069 1.00 95.50 96 LEU A N 1
ATOM 775 C CA . LEU A 1 96 ? -2.068 -4.990 -7.112 1.00 95.50 96 LEU A CA 1
ATOM 776 C C . LEU A 1 96 ? -1.415 -4.499 -5.816 1.00 95.50 96 LEU A C 1
ATOM 778 O O . LEU A 1 96 ? -0.601 -5.194 -5.208 1.00 95.50 96 LEU A O 1
ATOM 782 N N . GLY A 1 97 ? -1.826 -3.323 -5.358 1.00 95.75 97 GLY A N 1
ATOM 783 C CA . GLY A 1 97 ? -1.586 -2.842 -4.003 1.00 95.75 97 GLY A CA 1
ATOM 784 C C . GLY A 1 97 ? -2.873 -2.892 -3.186 1.00 95.75 97 GLY A C 1
ATOM 785 O O . GLY A 1 97 ? -3.945 -2.601 -3.712 1.00 95.75 97 GLY A O 1
ATOM 786 N N . VAL A 1 98 ? -2.783 -3.255 -1.910 1.00 97.50 98 VAL A N 1
ATOM 787 C CA . VAL A 1 98 ? -3.933 -3.300 -1.001 1.00 97.50 98 VAL A CA 1
ATOM 788 C C . VAL A 1 98 ? -3.580 -2.600 0.300 1.00 97.50 98 VAL A C 1
ATOM 790 O O . VAL A 1 98 ? -2.674 -3.028 1.013 1.00 97.50 98 VAL A O 1
ATOM 793 N N . TYR A 1 99 ? -4.320 -1.550 0.631 1.00 97.69 99 TYR A N 1
ATOM 794 C CA . TYR A 1 99 ? -4.302 -0.970 1.966 1.00 97.69 99 TYR A CA 1
ATOM 795 C C . TYR A 1 99 ? -5.456 -1.557 2.769 1.00 97.69 99 TYR A C 1
ATOM 797 O O . TYR A 1 99 ? -6.602 -1.506 2.334 1.00 97.69 99 TYR A O 1
ATOM 805 N N . TYR A 1 100 ? -5.161 -2.129 3.929 1.00 97.06 100 TYR A N 1
ATOM 806 C CA . TYR A 1 100 ? -6.125 -2.778 4.805 1.00 97.06 100 TYR A CA 1
ATOM 807 C C . TYR A 1 100 ? -6.115 -2.085 6.169 1.00 97.06 100 TYR A C 1
ATOM 809 O O . TYR A 1 100 ? -5.176 -2.226 6.956 1.00 97.06 100 TYR A O 1
ATOM 817 N N . GLU A 1 101 ? -7.174 -1.345 6.481 1.00 97.31 101 GLU A N 1
ATOM 818 C CA . GLU A 1 101 ? -7.333 -0.659 7.760 1.00 97.31 101 GLU A CA 1
ATOM 819 C C . GLU A 1 101 ? -8.418 -1.324 8.608 1.00 97.31 101 GLU A C 1
ATOM 821 O O . GLU A 1 101 ? -9.596 -1.314 8.257 1.00 97.31 101 GLU A O 1
ATOM 826 N N . VAL A 1 102 ? -8.044 -1.854 9.774 1.00 97.00 102 VAL A N 1
ATOM 827 C CA . VAL A 1 102 ? -8.982 -2.481 10.713 1.00 97.00 102 VAL A CA 1
ATOM 828 C C . VAL A 1 102 ? -9.379 -1.538 11.846 1.00 97.00 102 VAL A C 1
ATOM 830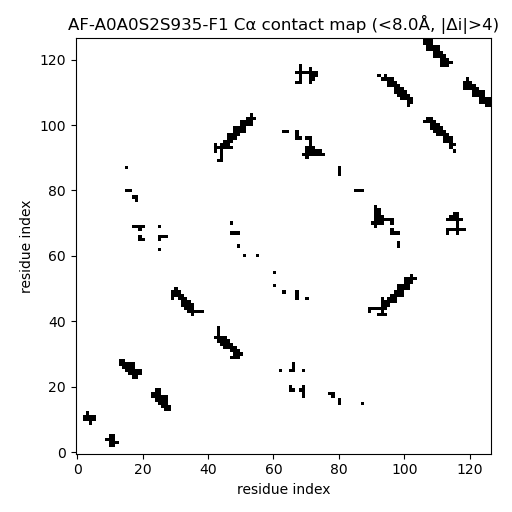 O O . VAL A 1 102 ? -8.543 -1.021 12.591 1.00 97.00 102 VAL A O 1
ATOM 833 N N . ASN A 1 103 ? -10.686 -1.377 12.036 1.00 96.56 103 ASN A N 1
ATOM 834 C CA . ASN A 1 103 ? -11.287 -0.681 13.162 1.00 96.56 103 ASN A CA 1
ATOM 835 C C . ASN A 1 103 ? -12.059 -1.662 14.051 1.00 96.56 103 ASN A C 1
ATOM 837 O O . ASN A 1 103 ? -13.243 -1.925 13.839 1.00 96.56 103 ASN A O 1
ATOM 841 N N . TYR A 1 104 ? -11.401 -2.162 15.099 1.00 94.19 104 TYR A N 1
ATOM 842 C CA . TYR A 1 104 ? -12.022 -3.087 16.052 1.00 94.19 104 TYR A CA 1
ATOM 843 C C . TYR A 1 104 ? -13.189 -2.466 16.827 1.00 94.19 104 TYR A C 1
ATOM 845 O O . TYR A 1 104 ? -14.179 -3.143 17.079 1.00 94.19 104 TYR A O 1
ATOM 853 N N . LYS A 1 105 ? -13.113 -1.170 17.165 1.00 94.62 105 LYS A N 1
ATOM 854 C CA . LYS A 1 105 ? -14.174 -0.479 17.920 1.00 94.62 105 LYS A CA 1
ATOM 855 C C . LYS A 1 105 ? -15.468 -0.390 17.114 1.00 94.62 105 LYS A C 1
ATOM 857 O O . LYS A 1 105 ? -16.549 -0.559 17.663 1.00 94.62 105 LYS A O 1
ATOM 862 N N . LYS A 1 106 ? -15.349 -0.118 15.812 1.00 95.75 106 LYS A N 1
ATOM 863 C CA . LYS A 1 106 ? -16.484 -0.015 14.887 1.00 95.75 106 LYS A CA 1
ATOM 864 C C . LYS A 1 106 ? -16.811 -1.328 14.179 1.00 95.75 106 LYS A C 1
ATOM 866 O O . LYS A 1 106 ? -17.787 -1.341 13.433 1.00 95.75 106 LYS A O 1
ATOM 871 N N . ARG A 1 107 ? -16.026 -2.392 14.404 1.00 96.19 107 ARG A N 1
ATOM 872 C CA . ARG A 1 107 ? -16.197 -3.703 13.760 1.00 96.19 107 ARG A CA 1
AT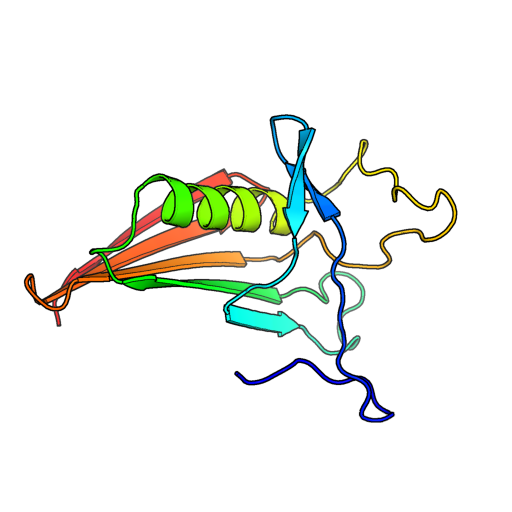OM 873 C C . ARG A 1 107 ? -16.232 -3.596 12.228 1.00 96.19 107 ARG A C 1
ATOM 875 O O . ARG A 1 107 ? -17.115 -4.118 11.552 1.00 96.19 107 ARG A O 1
ATOM 882 N N . ARG A 1 108 ? -15.289 -2.815 11.691 1.00 97.38 108 ARG A N 1
ATOM 883 C CA . ARG A 1 108 ? -15.192 -2.472 10.265 1.00 97.38 108 ARG A CA 1
ATOM 884 C C . ARG A 1 108 ? -13.766 -2.568 9.759 1.00 97.38 108 ARG A C 1
ATOM 886 O O . ARG A 1 108 ? -12.827 -2.270 10.495 1.00 97.38 108 ARG A O 1
ATOM 893 N N . ILE A 1 109 ? -13.632 -2.945 8.502 1.00 97.69 109 ILE A N 1
ATOM 894 C CA . ILE A 1 109 ? -12.391 -2.960 7.743 1.00 97.69 109 ILE A CA 1
ATOM 895 C C . ILE A 1 109 ? -12.602 -2.048 6.543 1.00 97.69 109 ILE A C 1
ATOM 897 O O . ILE A 1 109 ? -13.564 -2.244 5.805 1.00 97.69 109 ILE A O 1
ATOM 901 N N . ASN A 1 110 ? -11.699 -1.098 6.342 1.00 97.62 110 ASN A N 1
ATOM 902 C CA . ASN A 1 110 ? -11.614 -0.335 5.105 1.00 97.62 110 ASN A CA 1
ATOM 903 C C . ASN A 1 110 ? -10.494 -0.926 4.256 1.00 97.62 110 ASN A C 1
ATOM 905 O O . ASN A 1 110 ? -9.405 -1.189 4.767 1.00 97.62 110 ASN A O 1
ATOM 909 N N . ILE A 1 111 ? -10.775 -1.159 2.982 1.00 98.06 111 ILE A N 1
ATOM 910 C CA . ILE A 1 111 ? -9.835 -1.714 2.018 1.00 98.06 111 ILE A CA 1
ATOM 911 C C . ILE A 1 111 ? -9.741 -0.740 0.853 1.00 98.06 111 ILE A C 1
ATOM 913 O O . ILE A 1 111 ? -10.768 -0.376 0.289 1.00 98.06 111 ILE A O 1
ATOM 917 N N . GLU A 1 112 ? -8.532 -0.341 0.488 1.00 98.38 112 GLU A N 1
ATOM 918 C CA . GLU A 1 112 ? -8.265 0.481 -0.693 1.00 98.38 112 GLU A CA 1
ATOM 919 C C . GLU A 1 112 ? -7.398 -0.333 -1.660 1.00 98.38 112 GLU A C 1
ATOM 921 O O . GLU A 1 112 ? -6.428 -0.978 -1.242 1.00 98.38 112 GLU A O 1
ATOM 926 N N . TYR A 1 113 ? -7.740 -0.311 -2.946 1.00 98.00 113 TYR A N 1
ATOM 927 C CA . TYR A 1 113 ? -7.046 -1.059 -3.988 1.00 98.00 113 TYR A CA 1
ATOM 928 C C . TYR A 1 113 ? -6.295 -0.125 -4.930 1.00 98.00 113 TYR A C 1
ATOM 930 O O . TYR A 1 113 ? -6.844 0.857 -5.430 1.00 98.00 113 TYR A O 1
ATOM 938 N N . TYR A 1 114 ? -5.040 -0.473 -5.199 1.00 96.00 114 TYR A N 1
ATOM 939 C CA . TYR A 1 114 ? -4.106 0.333 -5.972 1.00 96.00 114 TYR A CA 1
ATOM 940 C C . TYR A 1 114 ? -3.617 -0.419 -7.207 1.00 96.00 114 TYR A C 1
ATOM 942 O O . TYR A 1 114 ? -3.271 -1.600 -7.125 1.00 96.00 114 TYR A O 1
ATOM 950 N N . LYS A 1 115 ? -3.552 0.278 -8.341 1.00 93.69 115 LYS A N 1
ATOM 951 C CA . LYS A 1 115 ? -3.006 -0.209 -9.614 1.00 93.69 115 LYS A CA 1
ATOM 952 C C . LYS A 1 115 ? -2.424 0.975 -10.379 1.00 93.69 115 LYS A C 1
ATOM 954 O O . LYS A 1 115 ? -2.976 2.068 -10.309 1.00 93.69 115 LYS A O 1
ATOM 959 N N . GLU A 1 116 ? -1.302 0.775 -11.067 1.00 90.56 116 GLU A N 1
ATOM 960 C CA . GLU A 1 116 ? -0.653 1.814 -11.890 1.00 90.56 116 GLU A CA 1
ATOM 961 C C . GLU A 1 116 ? -0.320 3.105 -11.109 1.00 90.56 116 GLU A C 1
ATOM 963 O O . GLU A 1 116 ? -0.199 4.187 -11.674 1.00 90.56 116 GLU A O 1
ATOM 968 N N . GLY A 1 117 ? -0.148 3.011 -9.786 1.00 88.81 117 GLY A N 1
ATOM 969 C CA . GLY A 1 117 ? 0.120 4.158 -8.918 1.00 88.81 117 GLY A CA 1
ATOM 970 C C . GLY A 1 117 ? -1.101 4.983 -8.521 1.00 88.81 117 GLY A C 1
ATOM 971 O O . GLY A 1 117 ? -0.946 6.072 -7.968 1.00 88.81 117 GLY A O 1
ATOM 972 N N . HIS A 1 118 ? -2.307 4.472 -8.751 1.00 91.94 118 HIS A N 1
ATOM 973 C CA . HIS A 1 118 ? -3.551 5.142 -8.401 1.00 91.94 118 HIS A CA 1
ATOM 974 C C . HIS A 1 118 ? -4.470 4.214 -7.619 1.00 91.94 118 HIS A C 1
ATOM 976 O O . HIS A 1 118 ? -4.437 2.994 -7.782 1.00 91.94 118 HIS A O 1
ATOM 982 N N . ILE A 1 119 ? -5.301 4.807 -6.767 1.00 95.62 119 ILE A N 1
ATOM 983 C CA . ILE A 1 119 ? -6.437 4.106 -6.182 1.00 95.62 119 ILE A CA 1
ATOM 984 C C . ILE A 1 119 ? -7.497 3.898 -7.264 1.00 95.62 119 ILE A C 1
ATOM 986 O O . ILE A 1 119 ? -7.788 4.822 -8.026 1.00 95.62 119 ILE A O 1
ATOM 990 N N . PHE A 1 120 ? -8.051 2.692 -7.354 1.00 97.25 120 PHE A N 1
ATOM 991 C CA . PHE A 1 120 ? -9.101 2.384 -8.329 1.00 97.25 120 PHE A CA 1
ATOM 992 C C . PHE A 1 120 ? -10.376 1.819 -7.699 1.00 97.25 120 PHE A C 1
ATOM 994 O O . PHE A 1 120 ? -11.413 1.827 -8.358 1.00 97.25 120 PHE A O 1
ATOM 1001 N N . ASP A 1 121 ? -10.317 1.337 -6.455 1.00 98.06 121 ASP A N 1
ATOM 1002 C CA . ASP A 1 121 ? -11.489 0.845 -5.729 1.00 98.06 121 ASP A CA 1
ATOM 1003 C C . ASP A 1 121 ? -11.313 0.987 -4.209 1.00 98.06 121 ASP A C 1
ATOM 1005 O O . ASP A 1 121 ? -10.195 0.941 -3.685 1.00 98.06 121 ASP A O 1
ATOM 1009 N N . GLU A 1 122 ? -12.435 1.132 -3.508 1.00 97.81 122 GLU A N 1
ATOM 1010 C CA . GLU A 1 122 ? -12.522 1.245 -2.054 1.00 97.81 122 GLU A CA 1
ATOM 1011 C C . GLU A 1 122 ? -13.704 0.434 -1.527 1.00 97.81 122 GLU A C 1
ATOM 1013 O O . GLU A 1 122 ? -14.823 0.504 -2.038 1.00 97.81 122 GLU A O 1
ATOM 1018 N N . LYS A 1 123 ? -13.483 -0.312 -0.444 1.00 97.56 123 LYS A N 1
ATOM 1019 C CA . LYS A 1 123 ? -14.506 -1.168 0.152 1.00 97.56 123 LYS A CA 1
ATOM 1020 C C . LYS A 1 123 ? -14.508 -1.087 1.668 1.00 97.56 123 LYS A C 1
ATOM 1022 O O . LYS A 1 123 ? -13.476 -1.244 2.312 1.00 97.56 123 LYS A O 1
ATOM 1027 N N . GLU A 1 124 ? -15.698 -0.957 2.248 1.00 97.19 124 GLU A N 1
ATOM 1028 C CA . GLU A 1 124 ? -15.923 -1.163 3.681 1.00 97.19 124 GLU A CA 1
ATOM 1029 C C . GLU A 1 124 ? -16.541 -2.553 3.912 1.00 97.19 124 GLU A C 1
ATOM 1031 O O . GLU A 1 124 ? -17.539 -2.925 3.291 1.00 97.19 124 GLU A O 1
ATOM 1036 N N . VAL A 1 125 ? -15.965 -3.326 4.831 1.00 96.88 125 VAL A N 1
ATOM 1037 C CA . VAL A 1 125 ? -16.472 -4.635 5.262 1.00 96.88 125 VAL A CA 1
ATOM 1038 C C . VAL A 1 125 ? -16.762 -4.594 6.757 1.00 96.88 125 VAL A C 1
ATOM 1040 O O . VAL A 1 125 ? -15.908 -4.212 7.553 1.00 96.88 125 VAL A O 1
ATOM 1043 N N . LYS A 1 126 ? -17.963 -5.011 7.161 1.00 95.75 126 LYS A N 1
ATOM 1044 C CA . LYS A 1 126 ? -18.334 -5.183 8.575 1.00 95.75 126 LYS A CA 1
ATOM 1045 C C . LYS A 1 126 ? -18.027 -6.614 9.018 1.00 95.75 126 LYS A C 1
ATOM 1047 O O . LYS A 1 126 ? -18.254 -7.534 8.234 1.00 95.75 126 LYS A O 1
ATOM 1052 N N . PHE A 1 127 ? -17.547 -6.798 10.248 1.00 90.75 127 PHE A N 1
ATOM 1053 C CA . PHE A 1 127 ? -17.197 -8.115 10.798 1.00 90.75 127 PHE A CA 1
ATOM 1054 C C . PHE A 1 127 ? -17.590 -8.264 12.260 1.00 90.75 127 PHE A C 1
ATOM 1056 O O . PHE A 1 127 ? -17.563 -7.266 13.000 1.00 90.75 127 PHE A O 1
#

Solvent-accessible surface area (backbone atoms only — not comparable to full-atom values): 7381 Å² total; per-residue (Å²): 134,90,72,59,60,43,101,81,72,46,67,58,77,54,73,47,64,45,58,31,106,74,73,45,75,34,68,60,76,63,80,40,79,43,58,54,84,68,77,33,82,95,55,26,37,40,38,38,34,40,75,42,60,64,86,57,56,71,66,62,54,48,54,49,52,49,41,35,28,40,29,8,18,80,72,67,99,78,64,72,43,94,77,81,74,58,76,75,86,78,72,48,36,18,66,29,17,37,42,40,36,40,30,79,94,76,31,34,32,43,36,39,35,25,39,68,40,36,78,79,49,76,46,80,45,78,106

pLDDT: mean 76.02, std 21.16, range [30.33, 98.38]

Sequence (127 aa):
MEYNRNKNGKIKTIVKTIYGPKDVGVKINCDLIVHSRGNNINQDNLIAIEMKKSDRTKEEKESDRIRLIALTKDSYDDVWSFDGKTFPEHVCRYALGVYYEVNYKKRRINIEYYKEGHIFDEKEVKF